Protein AF-A0A7S2GYE3-F1 (afdb_monomer)

Organism: NCBI:txid156173

Solvent-accessible surface area (backbone atoms only — not comparable to full-atom values): 10254 Å² total; per-residue (Å²): 134,89,79,76,87,61,68,64,60,56,60,50,50,54,52,51,52,51,50,53,52,52,51,52,51,52,48,54,50,48,54,56,72,68,68,53,62,69,47,83,34,58,55,87,76,59,69,69,59,52,53,58,40,46,76,72,64,31,42,76,47,69,60,42,53,66,76,54,52,59,50,49,23,69,74,30,76,23,85,84,76,91,46,75,75,56,50,73,86,56,72,82,57,65,78,95,82,86,85,88,80,90,78,83,74,85,78,77,71,84,82,86,78,79,77,90,75,84,74,83,86,81,79,80,82,89,79,88,80,87,85,85,90,82,82,86,86,88,86,84,91,86,80,82,88,82,92,132

Secondary structure (DSSP, 8-state):
------HHHHHHHHHHHHHHHHHHHHHHHHHHHTT-SEEEESS---HHHHHHHHHTT-EEEES--HHHHHHHHHHHT-PPPSSGGGGTTPPPP--S--------------------------PPPP----------------------

Nearest PDB structures (foldseek):
  4v94-assembly2_k  TM=7.871E-01  e=8.770E-04  Saccharomyces cerevisiae S288C
  7x3u-assembly1_G  TM=8.187E-01  e=2.512E-03  Homo sapiens
  1a6d-assembly1_A  TM=7.865E-01  e=2.352E-03  Thermoplasma acidophilum
  1gml-assembly2_B  TM=8.030E-01  e=2.865E-03  Mus musculus
  5x9u-assembly1_B-4  TM=6.980E-01  e=8.762E-03  Carboxydothermus hydrogenoformans Z-2901

Foldseek 3Di:
DPDDPPPPVVVVVVVVVVVVVVVLVVLLVLVLVLVAQEDEELADDDPVSVVSNVVSNHHYDYNDHVVVVVVVCVVQVFDDDPDSVVSNPGHDGDDDDDDDDDDDDPPPDPPPDDDDPDDDDDDDDDDDDDDDDDDDDDDDDDDDDDDD

pLDDT: mean 77.33, std 19.26, range [37.44, 95.44]

Mean predicted aligned error: 15.8 Å

Sequence (148 aa):
PLEHEESGFSSSLDSIRQQEDEHMEMIVGEMAKLKVDLLLVGGSVCYTAKEKLLKRGIALAVGVKPSVLARVSRCTNTPVLLSPAQVLGAMPGTCGRWRVENVSVPVEPPSIAAGMSVLPAAVPPRVVTSGSSGLMPSPACGGSMGIA

Structure (mmCIF, N/CA/C/O backbone):
data_AF-A0A7S2GYE3-F1
#
_entry.id   AF-A0A7S2GYE3-F1
#
loop_
_atom_site.group_PDB
_atom_site.id
_atom_site.type_symbol
_atom_site.label_atom_id
_atom_site.label_alt_id
_atom_site.label_comp_id
_atom_site.label_asym_id
_atom_site.label_entity_id
_atom_site.label_seq_id
_atom_site.pdbx_PDB_ins_code
_atom_site.Cartn_x
_atom_site.Cartn_y
_atom_site.Cartn_z
_atom_site.occupancy
_atom_site.B_iso_or_equiv
_atom_site.auth_seq_id
_atom_site.auth_comp_id
_atom_site.auth_asym_id
_atom_site.auth_atom_id
_atom_site.pdbx_PDB_model_num
ATOM 1 N N . PRO A 1 1 ? -9.973 -6.175 52.413 1.00 38.66 1 PRO A N 1
ATOM 2 C CA . PRO A 1 1 ? -10.314 -6.400 50.988 1.00 38.66 1 PRO A CA 1
ATOM 3 C C . PRO A 1 1 ? -9.611 -5.340 50.134 1.00 38.66 1 PRO A C 1
ATOM 5 O O . PRO A 1 1 ? -9.956 -4.169 50.212 1.00 38.66 1 PRO A O 1
ATOM 8 N N . LEU A 1 2 ? -8.536 -5.735 49.451 1.00 46.66 2 LEU A N 1
ATOM 9 C CA . LEU A 1 2 ? -7.782 -4.867 48.546 1.00 46.66 2 LEU A CA 1
ATOM 10 C C . LEU A 1 2 ? -8.538 -4.822 47.216 1.00 46.66 2 LEU A C 1
ATOM 12 O O . LEU A 1 2 ? -8.390 -5.720 46.391 1.00 46.66 2 LEU A O 1
ATOM 16 N N . GLU A 1 3 ? -9.404 -3.829 47.053 1.00 54.50 3 GLU A N 1
ATOM 17 C CA . GLU A 1 3 ? -10.041 -3.532 45.773 1.00 54.50 3 GLU A CA 1
ATOM 18 C C . GLU A 1 3 ? -8.992 -2.815 44.914 1.00 54.50 3 GLU A C 1
ATOM 20 O O . GLU A 1 3 ? -8.559 -1.705 45.217 1.00 54.50 3 GLU A O 1
ATOM 25 N N . HIS A 1 4 ? -8.478 -3.534 43.917 1.00 51.78 4 HIS A N 1
ATOM 26 C CA . HIS A 1 4 ? -7.501 -3.035 42.958 1.00 51.78 4 HIS A CA 1
ATOM 27 C C . HIS A 1 4 ? -8.218 -2.053 42.016 1.00 51.78 4 HIS A C 1
ATOM 29 O O . HIS A 1 4 ? -9.087 -2.448 41.242 1.00 51.78 4 HIS A O 1
ATOM 35 N N . GLU A 1 5 ? -7.874 -0.771 42.111 1.00 54.31 5 GLU A N 1
ATOM 36 C CA . GLU A 1 5 ? -8.312 0.310 41.217 1.00 54.31 5 GLU A CA 1
ATOM 37 C C . GLU A 1 5 ? -7.727 0.109 39.800 1.00 54.31 5 GLU A C 1
ATOM 39 O O . GLU A 1 5 ? -6.752 0.743 39.405 1.00 54.31 5 GLU A O 1
ATOM 44 N N . GLU A 1 6 ? -8.301 -0.813 39.019 1.00 55.84 6 GLU A N 1
ATOM 45 C CA . GLU A 1 6 ? -7.928 -1.061 37.610 1.00 55.84 6 GLU A CA 1
ATOM 46 C C . GLU A 1 6 ? -8.794 -0.273 36.602 1.00 55.84 6 GLU A C 1
ATOM 48 O O . GLU A 1 6 ? -8.754 -0.518 35.396 1.00 55.84 6 GLU A O 1
ATOM 53 N N . SER A 1 7 ? -9.583 0.700 37.066 1.00 54.31 7 SER A N 1
ATOM 54 C CA . SER A 1 7 ? -10.593 1.394 36.251 1.00 54.31 7 SER A CA 1
ATOM 55 C C . SER A 1 7 ? -10.008 2.407 35.247 1.00 54.31 7 SER A C 1
ATOM 57 O O . SER A 1 7 ? -10.552 2.601 34.155 1.00 54.31 7 SER A O 1
ATOM 59 N N . GLY A 1 8 ? -8.865 3.026 35.563 1.00 59.84 8 GLY A N 1
ATOM 60 C CA . GLY A 1 8 ? -8.239 4.048 34.711 1.00 59.84 8 GLY A CA 1
ATOM 61 C C . GLY A 1 8 ? -7.375 3.494 33.570 1.00 59.84 8 GLY A C 1
ATOM 62 O O . GLY A 1 8 ? -7.315 4.089 32.491 1.00 59.84 8 GLY A O 1
ATOM 63 N N . PHE A 1 9 ? -6.721 2.346 33.779 1.00 62.66 9 PHE A N 1
ATOM 64 C CA . PHE A 1 9 ? -5.784 1.773 32.806 1.00 62.66 9 PHE A CA 1
ATOM 65 C C . PHE A 1 9 ? -6.512 1.165 31.602 1.00 62.66 9 PHE A C 1
ATOM 67 O O . PHE A 1 9 ? -6.149 1.474 30.470 1.00 62.66 9 PHE A O 1
ATOM 74 N N . SER A 1 10 ? -7.588 0.394 31.827 1.00 63.47 10 SER A N 1
ATOM 75 C CA . SER A 1 10 ? -8.401 -0.155 30.726 1.00 63.47 10 SER A CA 1
ATOM 76 C C . SER A 1 10 ? -9.016 0.963 29.884 1.00 63.47 10 SER A C 1
ATOM 78 O O . SER A 1 10 ? -8.823 0.990 28.674 1.00 63.47 10 SER A O 1
ATOM 80 N N . SER A 1 11 ? -9.633 1.959 30.531 1.00 70.25 11 SER A N 1
ATOM 81 C CA . SER A 1 11 ? -10.249 3.109 29.851 1.00 70.25 11 SER A CA 1
ATOM 82 C C . SER A 1 11 ? -9.253 3.902 28.985 1.00 70.25 11 SER A C 1
ATOM 84 O O . SER A 1 11 ? -9.595 4.394 27.907 1.00 70.25 11 SER A O 1
ATOM 86 N N . SER A 1 12 ? -7.996 4.004 29.432 1.00 81.56 12 SER A N 1
ATOM 87 C CA . SER A 1 12 ? -6.929 4.682 28.684 1.00 81.56 12 SER A CA 1
ATOM 88 C C . SER A 1 12 ? -6.412 3.841 27.511 1.00 81.56 12 SER A C 1
ATOM 90 O O . SER A 1 12 ? -6.173 4.383 26.433 1.00 81.56 12 SER A O 1
ATOM 92 N N . LEU A 1 13 ? -6.272 2.521 27.683 1.00 89.38 13 LEU A N 1
ATOM 93 C CA . LEU A 1 13 ? -5.866 1.611 26.606 1.00 89.38 13 LEU A CA 1
ATOM 94 C C . LEU A 1 13 ? -6.910 1.527 25.491 1.00 89.38 13 LEU A C 1
ATOM 96 O O . LEU A 1 13 ? -6.543 1.539 24.316 1.00 89.38 13 LEU A O 1
ATOM 100 N N . ASP A 1 14 ? -8.193 1.481 25.846 1.00 88.81 14 ASP A N 1
ATOM 101 C CA . ASP A 1 14 ? -9.289 1.472 24.875 1.00 88.81 14 ASP A CA 1
ATOM 102 C C . ASP A 1 14 ? -9.282 2.749 24.020 1.00 88.81 14 ASP A C 1
ATOM 104 O O . ASP A 1 14 ? -9.418 2.683 22.797 1.00 88.81 14 ASP A O 1
ATOM 108 N N . SER A 1 15 ? -9.007 3.900 24.641 1.00 90.62 15 SER A N 1
ATOM 109 C CA . SER A 1 15 ? -8.872 5.183 23.938 1.00 90.62 15 SER A CA 1
ATOM 110 C C . SER A 1 15 ? -7.676 5.201 22.973 1.00 90.62 15 SER A C 1
ATOM 112 O O . SER A 1 15 ? -7.796 5.676 21.845 1.00 90.62 15 SER A O 1
ATOM 114 N N . ILE A 1 16 ? -6.527 4.647 23.383 1.00 93.31 16 ILE A N 1
ATOM 115 C CA . ILE A 1 16 ? -5.330 4.539 22.526 1.00 93.31 16 ILE A CA 1
ATOM 116 C C . ILE A 1 16 ? -5.606 3.625 21.333 1.00 93.31 16 ILE A C 1
ATOM 118 O O . ILE A 1 16 ? -5.279 3.968 20.199 1.00 93.31 16 ILE A O 1
ATOM 122 N N . ARG A 1 17 ? -6.245 2.478 21.569 1.00 89.62 17 ARG A N 1
ATOM 123 C CA . ARG A 1 17 ? -6.604 1.542 20.503 1.00 89.62 17 ARG A CA 1
ATOM 124 C C . ARG A 1 17 ? -7.540 2.189 19.489 1.00 89.62 17 ARG A C 1
ATOM 126 O O . ARG A 1 17 ? -7.314 2.069 18.288 1.00 89.62 17 ARG A O 1
ATOM 133 N N . GLN A 1 18 ? -8.558 2.897 19.973 1.00 91.25 18 GLN A N 1
ATOM 134 C CA . GLN A 1 18 ? -9.468 3.634 19.107 1.00 91.25 18 GLN A CA 1
ATOM 135 C C . GLN A 1 18 ? -8.709 4.675 18.269 1.00 91.25 18 GLN A C 1
ATOM 137 O O . GLN A 1 18 ? -8.922 4.758 17.061 1.00 91.25 18 GLN A O 1
ATOM 142 N N . GLN A 1 19 ? -7.773 5.410 18.874 1.00 92.94 19 GLN A N 1
ATOM 143 C CA . GLN A 1 19 ? -6.943 6.378 18.160 1.00 92.94 19 GLN A CA 1
ATOM 144 C C . GLN A 1 19 ? -6.065 5.724 17.078 1.00 92.94 19 GLN A C 1
ATOM 146 O O . GLN A 1 19 ? -5.923 6.280 15.987 1.00 92.94 19 GLN A O 1
ATOM 151 N N . GLU A 1 20 ? -5.470 4.560 17.346 1.00 92.12 20 GLU A N 1
ATOM 152 C CA . GLU A 1 20 ? -4.678 3.818 16.355 1.00 92.12 20 GLU A CA 1
ATOM 153 C C . GLU A 1 20 ? -5.537 3.334 15.179 1.00 92.12 20 GLU A C 1
ATOM 155 O O . GLU A 1 20 ? -5.126 3.457 14.018 1.00 92.12 20 GLU A O 1
ATOM 160 N N . ASP A 1 21 ? -6.741 2.834 15.464 1.00 91.12 21 ASP A N 1
ATOM 161 C CA . ASP A 1 21 ? -7.693 2.394 14.445 1.00 91.12 21 ASP A CA 1
ATOM 162 C C . ASP A 1 21 ? -8.160 3.573 13.572 1.00 91.12 21 ASP A C 1
ATOM 164 O O . ASP A 1 21 ? -8.109 3.487 12.340 1.00 91.12 21 ASP A O 1
ATOM 168 N N . GLU A 1 22 ? -8.528 4.704 14.179 1.00 92.62 22 GLU A N 1
ATOM 169 C CA . GLU A 1 22 ? -8.904 5.935 13.469 1.00 92.62 22 GLU A CA 1
ATOM 170 C C . GLU A 1 22 ? -7.743 6.489 12.631 1.00 92.62 22 GLU A C 1
ATOM 172 O O . GLU A 1 22 ? -7.925 6.889 11.475 1.00 92.62 22 GLU A O 1
ATOM 177 N N . HIS A 1 23 ? -6.523 6.468 13.173 1.00 91.38 23 HIS A N 1
ATOM 178 C CA . HIS A 1 23 ? -5.334 6.899 12.447 1.00 91.38 23 HIS A CA 1
ATOM 179 C C . HIS A 1 23 ? -5.085 6.025 11.212 1.00 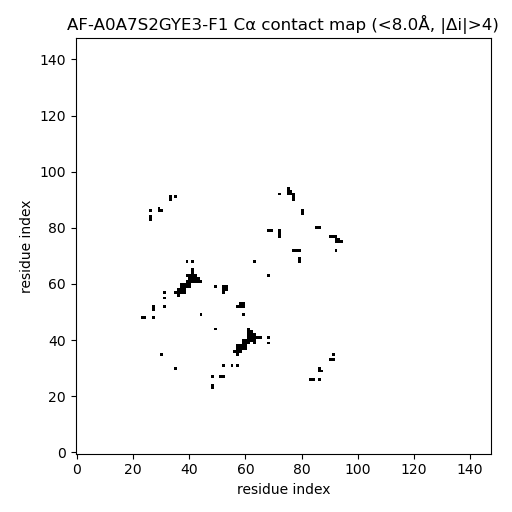91.38 23 HIS A C 1
ATOM 181 O O . HIS A 1 23 ? -4.846 6.539 10.116 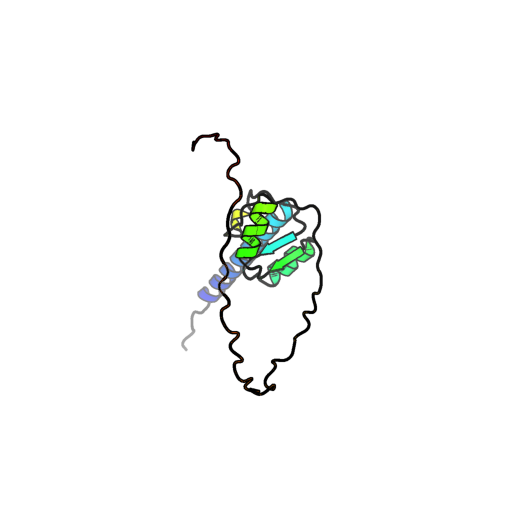1.00 91.38 23 HIS A O 1
ATOM 187 N N . MET A 1 24 ? -5.197 4.704 11.352 1.00 91.88 24 MET A N 1
ATOM 188 C CA . MET A 1 24 ? -5.082 3.777 10.228 1.00 91.88 24 MET A CA 1
ATOM 189 C C . MET A 1 24 ? -6.162 4.038 9.169 1.00 91.88 24 MET A C 1
ATOM 191 O O . MET A 1 24 ? -5.857 4.040 7.972 1.00 91.88 24 MET A O 1
ATOM 195 N N . GLU A 1 25 ? -7.412 4.262 9.577 1.00 92.19 25 GLU A N 1
ATOM 196 C CA . GLU A 1 25 ? -8.504 4.566 8.648 1.00 92.19 25 GLU A CA 1
ATOM 197 C C . GLU A 1 25 ? -8.269 5.855 7.868 1.00 92.19 25 GLU A C 1
ATOM 199 O O . GLU A 1 25 ? -8.490 5.871 6.653 1.00 92.19 25 GLU A O 1
ATOM 204 N N . MET A 1 26 ? -7.768 6.898 8.534 1.00 92.94 26 MET A N 1
ATOM 205 C CA . MET A 1 26 ? -7.390 8.153 7.891 1.00 92.94 26 MET A CA 1
ATOM 206 C C . MET A 1 26 ? -6.354 7.903 6.789 1.00 92.94 26 MET A C 1
ATOM 208 O O . MET A 1 26 ? -6.593 8.253 5.634 1.00 92.94 26 MET A O 1
ATOM 212 N N . ILE A 1 27 ? -5.245 7.228 7.110 1.00 91.81 27 ILE A N 1
ATOM 213 C CA . ILE A 1 27 ? -4.176 6.930 6.146 1.00 91.81 27 ILE A CA 1
ATOM 214 C C . ILE A 1 27 ? -4.702 6.117 4.957 1.00 91.81 27 ILE A C 1
ATOM 216 O O . ILE A 1 27 ? -4.414 6.443 3.804 1.00 91.81 27 ILE A O 1
ATOM 220 N N . VAL A 1 28 ? -5.490 5.068 5.209 1.00 91.94 28 VAL A N 1
ATOM 221 C CA . VAL A 1 28 ? -6.074 4.245 4.136 1.00 91.94 28 VAL A CA 1
ATOM 222 C C . VAL A 1 28 ? -7.045 5.066 3.284 1.00 91.94 28 VAL A C 1
ATOM 224 O O . VAL A 1 28 ? -7.105 4.884 2.066 1.00 91.94 28 VAL A O 1
ATOM 227 N N . GLY A 1 29 ? -7.791 5.983 3.899 1.00 91.88 29 GLY A N 1
ATOM 228 C CA . GLY A 1 29 ? -8.652 6.935 3.206 1.00 91.88 29 GLY A CA 1
ATOM 229 C C . GLY A 1 29 ? -7.869 7.831 2.248 1.00 91.88 29 GLY A C 1
ATOM 230 O O . GLY A 1 29 ? -8.278 7.995 1.101 1.00 91.88 29 GLY A O 1
ATOM 231 N N . GLU A 1 30 ? -6.718 8.344 2.671 1.00 90.75 30 GLU A N 1
ATOM 232 C CA . GLU A 1 30 ? -5.843 9.156 1.819 1.00 90.75 30 GLU A CA 1
ATOM 233 C C . GLU A 1 30 ? -5.231 8.348 0.675 1.00 90.75 30 GLU A C 1
ATOM 235 O O . GLU A 1 30 ? -5.289 8.774 -0.477 1.00 90.75 30 GLU A O 1
ATOM 240 N N . MET A 1 31 ? -4.751 7.131 0.948 1.00 90.56 31 MET A N 1
ATOM 241 C CA . MET A 1 31 ? -4.267 6.223 -0.101 1.00 90.56 31 MET A CA 1
ATOM 242 C C . MET A 1 31 ? -5.352 5.939 -1.149 1.00 90.56 31 MET A C 1
ATOM 244 O O . MET A 1 31 ? -5.068 5.872 -2.344 1.00 90.56 31 MET A O 1
ATOM 248 N N . ALA A 1 32 ? -6.609 5.821 -0.718 1.00 89.69 32 ALA A N 1
ATOM 249 C CA . ALA A 1 32 ? -7.738 5.607 -1.615 1.00 89.69 32 ALA A CA 1
ATOM 250 C C . ALA A 1 32 ? -8.033 6.815 -2.515 1.00 89.69 32 ALA A C 1
ATOM 252 O O . ALA A 1 32 ? -8.431 6.635 -3.667 1.00 89.69 32 ALA A O 1
ATOM 253 N N . LYS A 1 33 ? -7.826 8.042 -2.021 1.00 91.00 33 LYS A N 1
ATOM 254 C CA . LYS A 1 33 ? -8.005 9.271 -2.814 1.00 91.00 33 LYS A CA 1
ATOM 255 C C . LYS A 1 33 ? -7.012 9.354 -3.970 1.00 91.00 33 LYS A C 1
ATOM 257 O O . LYS A 1 33 ? -7.364 9.892 -5.017 1.00 91.00 33 LYS A O 1
ATOM 262 N N . LEU A 1 34 ? -5.820 8.774 -3.809 1.00 88.62 34 LEU A N 1
ATOM 263 C CA . LEU A 1 34 ? -4.804 8.709 -4.862 1.00 88.62 34 LEU A CA 1
ATOM 264 C C . LEU A 1 34 ? -5.195 7.797 -6.038 1.00 88.62 34 LEU A C 1
ATOM 266 O O . LEU A 1 34 ? -4.553 7.876 -7.081 1.00 88.62 34 LEU A O 1
ATOM 270 N N . LYS A 1 35 ? -6.229 6.950 -5.892 1.00 87.44 35 LYS A N 1
ATOM 271 C CA . LYS A 1 35 ? -6.695 5.993 -6.917 1.00 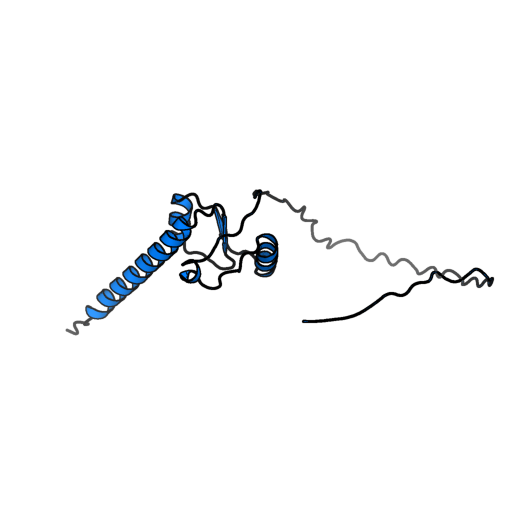87.44 35 LYS A CA 1
ATOM 272 C C . LYS A 1 35 ? -5.562 5.153 -7.519 1.00 87.44 35 LYS A C 1
ATOM 274 O O . LYS A 1 35 ? -5.456 5.006 -8.732 1.00 87.44 35 LYS A O 1
ATOM 279 N N . VAL A 1 36 ? -4.699 4.621 -6.659 1.00 90.12 36 VAL A N 1
ATOM 280 C CA . VAL A 1 36 ? -3.609 3.737 -7.079 1.00 90.12 36 VAL A CA 1
ATOM 281 C C . VAL A 1 36 ? -4.117 2.318 -7.314 1.00 90.12 36 VAL A C 1
ATOM 283 O O . VAL A 1 36 ? -4.818 1.767 -6.472 1.00 90.12 36 VAL A O 1
ATOM 286 N N . ASP A 1 37 ? -3.716 1.699 -8.423 1.00 91.12 37 ASP A N 1
ATOM 287 C CA . ASP A 1 37 ? -4.031 0.287 -8.685 1.00 91.12 37 ASP A CA 1
ATOM 288 C C . ASP A 1 37 ? -3.096 -0.668 -7.930 1.00 91.12 37 ASP A C 1
ATOM 290 O O . ASP A 1 37 ? -3.482 -1.786 -7.593 1.00 91.12 37 ASP A O 1
ATOM 294 N N . LEU A 1 38 ? -1.857 -0.236 -7.668 1.00 92.12 38 LEU A N 1
ATOM 295 C CA . LEU A 1 38 ? -0.799 -1.051 -7.075 1.00 92.12 38 LEU A CA 1
ATOM 296 C C . LEU A 1 38 ? -0.035 -0.270 -6.000 1.00 92.12 38 LEU A C 1
ATOM 298 O O . LEU A 1 38 ? 0.546 0.779 -6.276 1.00 92.12 38 LEU A O 1
ATOM 302 N N . LEU A 1 39 ? 0.027 -0.830 -4.792 1.00 93.38 39 LEU A N 1
ATOM 303 C CA . LEU A 1 39 ? 0.805 -0.324 -3.665 1.00 93.38 39 LEU A CA 1
ATOM 304 C C . LEU A 1 39 ? 1.938 -1.302 -3.323 1.00 93.38 39 LEU A C 1
ATOM 306 O O . LEU A 1 39 ? 1.701 -2.472 -3.014 1.00 93.38 39 LEU A O 1
ATOM 310 N N . LEU A 1 40 ? 3.181 -0.815 -3.366 1.00 93.94 40 LEU A N 1
ATOM 311 C CA . LEU A 1 40 ? 4.379 -1.585 -3.026 1.00 93.94 40 LEU A CA 1
ATOM 312 C C . LEU A 1 40 ? 4.897 -1.161 -1.650 1.00 93.94 40 LEU A C 1
ATOM 314 O O . LEU A 1 40 ? 5.226 0.006 -1.443 1.00 93.94 40 LEU A O 1
ATOM 318 N N . VAL A 1 41 ? 5.015 -2.112 -0.726 1.00 94.06 41 VAL A N 1
ATOM 319 C CA . VAL A 1 41 ? 5.463 -1.867 0.649 1.00 94.06 41 VAL A CA 1
ATOM 320 C C . VAL A 1 41 ? 6.689 -2.720 0.953 1.00 94.06 41 VAL A C 1
ATOM 322 O O . VAL A 1 41 ? 6.690 -3.936 0.754 1.00 94.06 41 VAL A O 1
ATOM 325 N N . GLY A 1 42 ? 7.748 -2.080 1.450 1.00 93.50 42 GLY A N 1
ATOM 326 C CA . GLY A 1 42 ? 8.975 -2.786 1.826 1.00 93.50 42 GLY A CA 1
ATOM 327 C C . GLY A 1 42 ? 8.881 -3.513 3.167 1.00 93.50 42 GLY A C 1
ATOM 328 O O . GLY A 1 42 ? 9.506 -4.554 3.353 1.00 93.50 42 GLY A O 1
ATOM 329 N N . GLY A 1 43 ? 8.081 -2.975 4.088 1.00 90.69 43 GLY A N 1
ATOM 330 C CA . GLY A 1 43 ? 7.834 -3.548 5.408 1.00 90.69 43 GLY A CA 1
ATOM 331 C C . GLY A 1 43 ? 6.630 -4.486 5.451 1.00 90.69 43 GLY A C 1
ATOM 332 O O . GLY A 1 43 ? 6.179 -4.998 4.427 1.00 90.69 43 GLY A O 1
ATOM 333 N N . SER A 1 44 ? 6.110 -4.685 6.662 1.00 91.44 44 SER A N 1
ATOM 334 C CA . SER A 1 44 ? 4.858 -5.400 6.913 1.00 91.44 44 SER A CA 1
ATOM 335 C C . SER A 1 44 ? 3.665 -4.443 6.902 1.00 91.44 44 SER A C 1
ATOM 337 O O . SER A 1 44 ? 3.809 -3.244 7.128 1.00 91.44 44 SER A O 1
ATOM 339 N N . VAL A 1 45 ? 2.477 -4.993 6.667 1.00 91.69 45 VAL A N 1
ATOM 340 C CA . VAL A 1 45 ? 1.198 -4.281 6.752 1.00 91.69 45 VAL A CA 1
ATOM 341 C C . VAL A 1 45 ? 0.255 -5.121 7.606 1.00 91.69 45 VAL A C 1
ATOM 343 O O . VAL A 1 45 ? 0.174 -6.343 7.417 1.00 91.69 45 VAL A O 1
ATOM 346 N N . CYS A 1 46 ? -0.447 -4.476 8.539 1.00 91.50 46 CYS A N 1
ATOM 347 C CA . CYS A 1 46 ? -1.415 -5.136 9.409 1.00 91.50 46 CYS A CA 1
ATOM 348 C C . CYS A 1 46 ? -2.574 -5.739 8.601 1.00 91.50 46 CYS A C 1
ATOM 350 O O . CYS A 1 46 ? -2.906 -5.289 7.503 1.00 91.50 46 CYS A O 1
ATOM 352 N N . TYR A 1 47 ? -3.193 -6.783 9.149 1.00 92.31 47 TYR A N 1
ATOM 353 C CA . TYR A 1 47 ? -4.286 -7.490 8.481 1.00 92.31 47 TYR A CA 1
ATOM 354 C C . TYR A 1 47 ? -5.464 -6.562 8.149 1.00 92.31 47 TYR A C 1
ATOM 356 O O . TYR A 1 47 ? -5.933 -6.538 7.013 1.00 92.31 47 TYR A O 1
ATOM 364 N N . THR A 1 48 ? -5.877 -5.735 9.109 1.00 93.00 48 THR A N 1
ATOM 365 C CA . THR A 1 48 ? -7.006 -4.814 8.952 1.00 93.00 48 THR A CA 1
ATOM 366 C C . THR A 1 48 ? -6.783 -3.809 7.818 1.00 93.00 48 THR A C 1
ATOM 368 O O . THR A 1 48 ? -7.682 -3.595 7.006 1.00 93.00 48 THR A O 1
ATOM 371 N N . ALA A 1 49 ? -5.579 -3.239 7.684 1.00 93.19 49 ALA A N 1
ATOM 372 C CA . ALA A 1 49 ? -5.271 -2.336 6.573 1.00 93.19 49 ALA A CA 1
ATOM 373 C C . ALA A 1 49 ? -5.283 -3.059 5.223 1.00 93.19 49 ALA A C 1
ATOM 375 O O . ALA A 1 49 ? -5.831 -2.525 4.261 1.00 93.19 49 ALA A O 1
ATOM 376 N N . LYS A 1 50 ? -4.736 -4.283 5.147 1.00 94.44 50 LYS A N 1
ATOM 377 C CA . LYS A 1 50 ? -4.794 -5.106 3.924 1.00 94.44 50 LYS A CA 1
ATOM 378 C C . LYS A 1 50 ? -6.236 -5.290 3.469 1.00 94.44 50 LYS A C 1
ATOM 380 O O . LYS A 1 50 ? -6.545 -5.050 2.308 1.00 94.44 50 LYS A O 1
ATOM 385 N N . GLU A 1 51 ? -7.119 -5.662 4.389 1.00 94.19 51 GLU A N 1
ATOM 386 C CA . GLU A 1 51 ? -8.530 -5.872 4.084 1.00 94.19 51 GLU A CA 1
ATOM 387 C C . GLU A 1 51 ? -9.214 -4.573 3.624 1.00 94.19 51 GLU A C 1
ATOM 389 O O . GLU A 1 51 ? -9.914 -4.567 2.610 1.00 94.19 51 GLU A O 1
ATOM 394 N N . LYS A 1 52 ? -8.969 -3.450 4.315 1.00 93.12 52 LYS A N 1
ATOM 395 C CA . LYS A 1 52 ? -9.523 -2.139 3.934 1.00 93.12 52 LYS A CA 1
ATOM 396 C C . LYS A 1 52 ? -9.015 -1.664 2.564 1.00 93.12 52 LYS A C 1
ATOM 398 O O . LYS A 1 52 ? -9.794 -1.083 1.814 1.00 93.12 52 LYS A O 1
ATOM 403 N N . LEU A 1 53 ? -7.752 -1.917 2.219 1.00 93.19 53 LEU A N 1
ATOM 404 C CA . LEU A 1 53 ? -7.176 -1.585 0.908 1.00 93.19 53 LEU A CA 1
ATOM 405 C C . LEU A 1 53 ? -7.746 -2.476 -0.206 1.00 93.19 53 LEU A C 1
ATOM 407 O O . LEU A 1 53 ? -8.147 -1.971 -1.254 1.00 93.19 53 LEU A O 1
ATOM 411 N N . LEU A 1 54 ? -7.866 -3.783 0.045 1.00 92.75 54 LEU A N 1
ATOM 412 C CA . LEU A 1 54 ? -8.431 -4.743 -0.909 1.00 92.75 54 LEU A CA 1
ATOM 413 C C . LEU A 1 54 ? -9.912 -4.471 -1.194 1.00 92.75 54 LEU A C 1
ATOM 415 O O . LEU A 1 54 ? -10.326 -4.516 -2.349 1.00 92.75 54 LEU A O 1
ATOM 419 N N . LYS A 1 55 ? -10.699 -4.102 -0.174 1.00 93.31 55 LYS A N 1
ATOM 420 C CA . LYS A 1 55 ? -12.102 -3.668 -0.338 1.00 93.31 55 LYS A CA 1
ATOM 421 C C . LYS A 1 55 ? -12.243 -2.460 -1.272 1.00 93.31 55 LYS A C 1
ATOM 423 O O . LYS A 1 55 ? -13.296 -2.275 -1.871 1.00 93.31 55 LYS A O 1
ATOM 428 N N . ARG A 1 56 ? -11.191 -1.647 -1.408 1.00 91.50 56 ARG A N 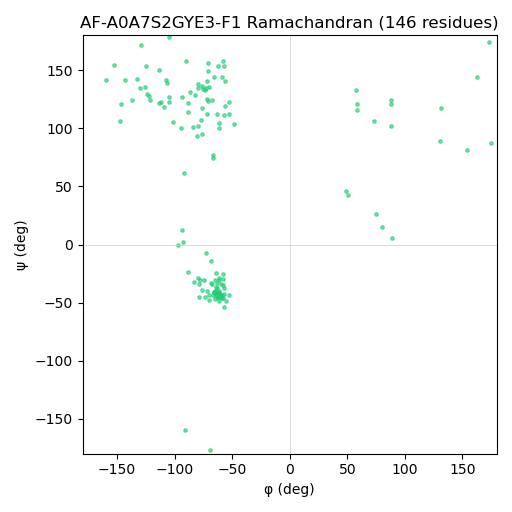1
ATOM 429 C CA . ARG A 1 56 ? -11.135 -0.486 -2.309 1.00 91.50 56 ARG A CA 1
ATOM 430 C C . ARG A 1 56 ? -10.546 -0.813 -3.686 1.00 91.50 56 ARG A C 1
ATOM 432 O O . ARG A 1 56 ? -10.423 0.090 -4.505 1.00 91.50 56 ARG A O 1
ATOM 439 N N . GLY A 1 57 ? -10.201 -2.076 -3.944 1.00 91.69 57 GLY A N 1
ATOM 440 C CA . GLY A 1 57 ? -9.664 -2.539 -5.224 1.00 91.69 57 GLY A CA 1
ATOM 441 C C . GLY A 1 57 ? -8.172 -2.269 -5.429 1.00 91.69 57 GLY A C 1
ATOM 442 O O . GLY A 1 57 ? -7.695 -2.373 -6.552 1.00 91.69 57 GLY A O 1
ATOM 443 N N . ILE A 1 58 ? -7.430 -1.933 -4.370 1.00 93.19 58 ILE A N 1
ATOM 444 C CA . ILE A 1 58 ? -5.996 -1.635 -4.463 1.00 93.19 58 ILE A CA 1
ATOM 445 C C . ILE A 1 58 ? -5.205 -2.936 -4.300 1.00 93.19 58 ILE A C 1
ATOM 447 O O . ILE A 1 58 ? -5.300 -3.599 -3.262 1.00 93.19 58 ILE A O 1
ATOM 451 N N . ALA A 1 59 ? -4.393 -3.295 -5.296 1.00 93.06 59 ALA A N 1
ATOM 452 C CA . ALA A 1 59 ? -3.483 -4.429 -5.191 1.00 93.06 59 ALA A CA 1
ATOM 453 C C . ALA A 1 59 ? -2.302 -4.075 -4.280 1.00 93.06 59 ALA A C 1
ATOM 455 O O . ALA A 1 59 ? -1.679 -3.025 -4.423 1.00 93.06 59 ALA A O 1
ATOM 456 N N . LEU A 1 60 ? -1.969 -4.964 -3.346 1.00 93.94 60 LEU A N 1
ATOM 457 C CA . LEU A 1 60 ? -0.928 -4.727 -2.351 1.00 93.94 60 LEU A CA 1
ATOM 458 C C . LEU A 1 60 ? 0.171 -5.789 -2.443 1.00 93.94 60 LEU A C 1
ATOM 460 O O . LEU A 1 60 ? -0.100 -6.978 -2.275 1.00 93.94 60 LEU A O 1
ATOM 464 N N . ALA A 1 61 ? 1.418 -5.353 -2.621 1.00 94.06 61 ALA A N 1
ATOM 465 C CA . ALA A 1 61 ? 2.603 -6.200 -2.511 1.00 94.06 61 ALA A CA 1
ATOM 466 C C . ALA A 1 61 ? 3.421 -5.802 -1.275 1.00 94.06 61 ALA A C 1
ATOM 468 O O . ALA A 1 61 ? 3.842 -4.655 -1.139 1.00 94.06 61 ALA A O 1
ATOM 469 N N . VAL A 1 62 ? 3.647 -6.757 -0.374 1.00 94.44 62 VAL A N 1
ATOM 470 C CA . VAL A 1 62 ? 4.301 -6.554 0.931 1.00 94.44 62 VAL A CA 1
ATOM 471 C C . VAL A 1 62 ? 5.642 -7.293 0.952 1.00 94.44 62 VAL A C 1
ATOM 473 O O . VAL A 1 62 ? 5.784 -8.318 0.287 1.00 94.44 62 VAL A O 1
ATOM 476 N N . GLY A 1 63 ? 6.625 -6.802 1.713 1.00 93.00 63 GLY A N 1
ATOM 477 C CA . GLY A 1 63 ? 7.945 -7.435 1.826 1.00 93.00 63 GLY A CA 1
ATOM 478 C C . GLY A 1 63 ? 8.843 -7.229 0.602 1.00 93.00 63 GLY A C 1
ATOM 479 O O . GLY A 1 63 ? 9.716 -8.050 0.310 1.00 93.00 63 GLY A O 1
ATOM 480 N N . VAL A 1 64 ? 8.632 -6.147 -0.149 1.00 94.31 64 VAL A N 1
ATOM 481 C CA . VAL A 1 64 ? 9.455 -5.831 -1.319 1.00 94.31 64 VAL A CA 1
ATOM 482 C C . VAL A 1 64 ? 10.844 -5.374 -0.864 1.00 94.31 64 VAL A C 1
ATOM 484 O O . VAL A 1 64 ? 10.985 -4.425 -0.097 1.00 94.31 64 VAL A O 1
ATOM 487 N N . LYS A 1 65 ? 11.904 -6.019 -1.364 1.00 95.12 65 LYS A N 1
ATOM 488 C CA . LYS A 1 65 ? 13.285 -5.640 -1.018 1.00 95.12 65 LYS A CA 1
ATOM 489 C C . LYS A 1 65 ? 13.548 -4.155 -1.340 1.00 95.12 65 LYS A C 1
ATOM 491 O O . LYS A 1 65 ? 13.168 -3.701 -2.424 1.00 95.12 65 LYS A O 1
ATOM 496 N N . PRO A 1 66 ? 14.290 -3.416 -0.494 1.00 93.38 66 PRO A N 1
ATOM 497 C CA . PRO A 1 66 ? 14.560 -1.991 -0.712 1.00 93.38 66 PRO A CA 1
ATOM 498 C C . PRO A 1 66 ? 15.299 -1.729 -2.032 1.00 93.38 66 PRO A C 1
ATOM 500 O O . PRO A 1 66 ? 15.009 -0.757 -2.725 1.00 93.38 66 PRO A O 1
ATOM 503 N N . SER A 1 67 ? 16.183 -2.642 -2.452 1.00 95.44 67 SER A N 1
ATOM 504 C CA . SER A 1 67 ? 16.868 -2.566 -3.749 1.00 95.44 67 SER A CA 1
ATOM 505 C C . SER A 1 67 ? 15.906 -2.600 -4.943 1.00 95.44 67 SER A C 1
ATOM 507 O O . SER A 1 67 ? 16.202 -2.016 -5.983 1.00 95.44 67 SER A O 1
ATOM 509 N N . VAL A 1 68 ? 14.763 -3.284 -4.815 1.00 95.19 68 VAL A N 1
ATOM 510 C CA . VAL A 1 68 ? 13.726 -3.339 -5.856 1.00 95.19 68 VAL A CA 1
ATOM 511 C C . VAL A 1 68 ? 12.898 -2.059 -5.833 1.00 95.19 68 VAL A C 1
ATOM 513 O O . VAL A 1 68 ? 12.720 -1.456 -6.887 1.00 95.19 68 VAL A O 1
ATOM 516 N N . LEU A 1 69 ? 12.483 -1.583 -4.653 1.00 94.56 69 LEU A N 1
ATOM 517 C CA . LEU A 1 69 ? 11.767 -0.307 -4.517 1.00 94.56 69 LEU A CA 1
ATOM 518 C C . LEU A 1 69 ? 12.566 0.869 -5.092 1.00 94.56 69 LEU A C 1
ATOM 520 O O . LEU A 1 69 ? 12.016 1.665 -5.844 1.00 94.56 69 LEU A O 1
ATOM 524 N N . ALA A 1 70 ? 13.876 0.934 -4.834 1.00 94.12 70 ALA A N 1
ATOM 525 C CA . ALA A 1 70 ? 14.748 1.965 -5.398 1.00 94.12 70 ALA A CA 1
ATOM 526 C C . ALA A 1 70 ? 14.841 1.895 -6.935 1.00 94.12 70 ALA A C 1
ATOM 528 O O . ALA A 1 70 ? 14.963 2.915 -7.612 1.00 94.12 70 ALA A O 1
ATOM 529 N N . ARG A 1 71 ? 14.776 0.691 -7.521 1.00 95.44 71 ARG A N 1
ATOM 530 C CA . ARG A 1 71 ? 14.719 0.532 -8.982 1.00 95.44 71 ARG A CA 1
ATOM 531 C C . ARG A 1 71 ? 13.378 0.999 -9.535 1.00 95.44 71 ARG A C 1
ATOM 533 O O . ARG A 1 71 ? 13.383 1.777 -10.480 1.00 95.44 71 ARG A O 1
ATOM 540 N N . VAL A 1 72 ? 12.271 0.574 -8.926 1.00 93.69 72 VAL A N 1
ATOM 541 C CA . VAL A 1 72 ? 10.918 0.974 -9.345 1.00 93.69 72 VAL A CA 1
ATOM 542 C C . VAL A 1 72 ? 10.747 2.488 -9.242 1.00 93.69 72 VAL A C 1
ATOM 544 O O . VAL A 1 72 ? 10.306 3.097 -10.205 1.00 93.69 72 VAL A O 1
ATOM 547 N N . SER A 1 73 ? 11.209 3.099 -8.150 1.00 93.38 73 SER A N 1
ATOM 548 C CA . SER A 1 73 ? 11.195 4.550 -7.932 1.00 93.38 73 SER A CA 1
ATOM 549 C C . SER A 1 73 ? 11.833 5.341 -9.081 1.00 93.38 73 SER A C 1
ATOM 551 O O . SER A 1 73 ? 11.251 6.317 -9.552 1.00 93.38 73 SER A O 1
ATOM 553 N N . ARG A 1 74 ? 12.984 4.880 -9.599 1.00 93.75 74 ARG A N 1
ATOM 554 C CA . ARG A 1 74 ? 13.650 5.497 -10.761 1.00 93.75 74 ARG A CA 1
ATOM 555 C C . ARG A 1 74 ? 12.871 5.316 -12.062 1.00 93.75 74 ARG A C 1
ATOM 557 O O . ARG A 1 74 ? 12.927 6.183 -12.922 1.00 93.75 74 ARG A O 1
ATOM 564 N N . CYS A 1 75 ? 12.171 4.196 -12.220 1.00 91.94 75 CYS A N 1
ATOM 565 C CA . CYS A 1 75 ? 11.383 3.915 -13.419 1.00 91.94 75 CYS A CA 1
ATOM 566 C C . CYS A 1 75 ? 10.039 4.655 -13.431 1.00 91.94 75 CYS A C 1
ATOM 568 O O . CYS A 1 75 ? 9.577 5.041 -14.499 1.00 91.94 75 CYS A O 1
ATOM 570 N N . THR A 1 76 ? 9.412 4.853 -12.270 1.00 91.25 76 THR A N 1
ATOM 571 C CA . THR A 1 76 ? 8.096 5.505 -12.151 1.00 91.25 76 THR A CA 1
ATOM 572 C C . THR A 1 76 ? 8.186 6.990 -11.803 1.00 91.25 76 THR A C 1
ATOM 574 O O . THR A 1 76 ? 7.150 7.639 -11.679 1.00 91.25 76 THR A O 1
ATOM 577 N N . ASN A 1 77 ? 9.402 7.529 -11.643 1.00 89.56 77 ASN A N 1
ATOM 578 C CA . ASN A 1 77 ? 9.671 8.894 -11.175 1.00 89.56 77 ASN A CA 1
ATOM 579 C C . ASN A 1 77 ? 8.913 9.231 -9.881 1.00 89.56 77 ASN A C 1
ATOM 581 O O . ASN A 1 77 ? 8.339 10.306 -9.734 1.00 89.56 77 ASN A O 1
ATOM 585 N N . THR A 1 78 ? 8.881 8.285 -8.941 1.00 90.31 78 THR A N 1
ATOM 586 C CA . THR A 1 78 ? 8.124 8.417 -7.687 1.00 90.31 78 THR A CA 1
ATOM 587 C C . THR A 1 78 ? 9.050 8.214 -6.507 1.00 90.31 78 THR A C 1
ATOM 589 O O . THR A 1 78 ? 9.753 7.200 -6.477 1.00 90.31 78 THR A O 1
ATOM 592 N N . PRO A 1 79 ? 9.062 9.117 -5.517 1.00 90.75 79 PRO A N 1
ATOM 593 C CA . PRO A 1 79 ? 9.843 8.901 -4.311 1.00 90.75 79 PRO A CA 1
ATOM 594 C C . PRO A 1 79 ? 9.290 7.715 -3.514 1.00 90.75 79 PRO A C 1
ATOM 596 O O . PRO A 1 79 ? 8.081 7.496 -3.440 1.00 90.75 79 PRO A O 1
ATOM 599 N N . VAL A 1 80 ? 10.185 6.948 -2.891 1.00 91.50 80 VAL A N 1
ATOM 600 C CA . VAL A 1 80 ? 9.785 5.937 -1.907 1.00 91.50 80 VAL A CA 1
ATOM 601 C C . VAL A 1 80 ? 9.440 6.660 -0.611 1.00 91.50 80 VAL A C 1
ATOM 603 O O . VAL A 1 80 ? 10.300 7.305 -0.014 1.00 91.50 80 VAL A O 1
ATOM 606 N N . LEU A 1 81 ? 8.187 6.549 -0.178 1.00 91.00 81 LEU A N 1
ATOM 607 C CA . LEU A 1 81 ? 7.738 7.137 1.079 1.00 91.00 81 LEU A CA 1
ATOM 608 C C . LEU A 1 81 ? 8.247 6.305 2.257 1.00 91.00 81 LEU A C 1
ATOM 610 O O . LEU A 1 81 ? 8.142 5.078 2.256 1.00 91.00 81 LEU A O 1
ATOM 614 N N . LEU A 1 82 ? 8.788 6.980 3.271 1.00 88.12 82 LEU A N 1
ATOM 615 C CA . LEU A 1 82 ? 9.317 6.325 4.475 1.00 88.12 82 LEU A CA 1
ATOM 616 C C . LEU A 1 82 ? 8.248 6.127 5.552 1.00 88.12 82 LEU A C 1
ATOM 618 O O . LEU A 1 82 ? 8.380 5.250 6.400 1.00 88.12 82 LEU A O 1
ATOM 622 N N . SER A 1 83 ? 7.198 6.946 5.520 1.00 86.81 83 SER A N 1
ATOM 623 C CA . SER A 1 83 ? 6.104 6.911 6.483 1.00 86.81 83 SER A CA 1
ATOM 624 C C . SER A 1 83 ? 4.756 6.954 5.767 1.00 86.81 83 SER A C 1
ATOM 626 O O . SER A 1 83 ? 4.615 7.703 4.795 1.00 86.81 83 SER A O 1
ATOM 628 N N . PRO A 1 84 ? 3.745 6.213 6.259 1.00 84.06 84 PRO A N 1
ATOM 629 C CA . PRO A 1 84 ? 2.388 6.272 5.727 1.00 84.06 84 PRO A CA 1
ATOM 630 C C . PRO A 1 84 ? 1.786 7.679 5.774 1.00 84.06 84 PRO A C 1
ATOM 632 O O . PRO A 1 84 ? 1.007 8.022 4.896 1.00 84.06 84 PRO A O 1
ATOM 635 N N . ALA A 1 85 ? 2.176 8.523 6.734 1.00 83.00 85 ALA A N 1
ATOM 636 C CA . ALA A 1 85 ? 1.679 9.897 6.824 1.00 83.00 85 ALA A CA 1
ATOM 637 C C . ALA A 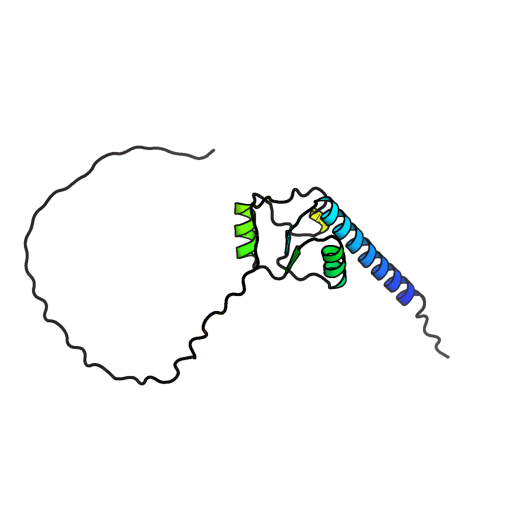1 85 ? 2.094 10.768 5.624 1.00 83.00 85 ALA A C 1
ATOM 639 O O . ALA A 1 85 ? 1.399 11.717 5.282 1.00 83.00 85 ALA A O 1
ATOM 640 N N . GLN A 1 86 ? 3.193 10.425 4.940 1.00 86.19 86 GLN A N 1
ATOM 641 C CA . GLN A 1 86 ? 3.669 11.164 3.763 1.00 86.19 86 GLN A CA 1
ATOM 642 C C . GLN A 1 86 ? 2.802 10.929 2.519 1.00 86.19 86 GLN A C 1
ATOM 644 O O . GLN A 1 86 ? 3.007 11.588 1.507 1.00 86.19 86 GLN A O 1
ATOM 649 N N . VAL A 1 87 ? 1.834 10.005 2.575 1.00 86.25 87 VAL A N 1
ATOM 650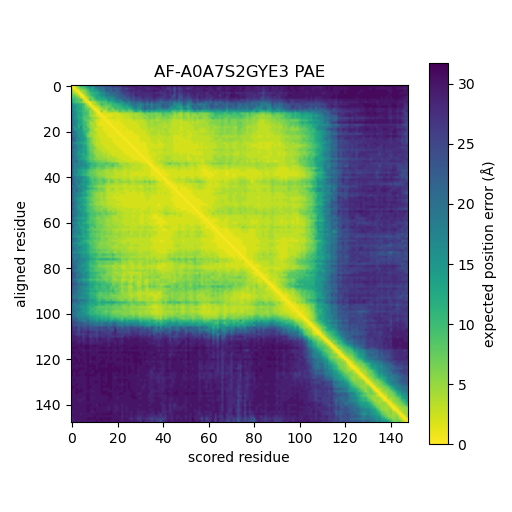 C CA . VAL A 1 87 ? 0.834 9.822 1.509 1.00 86.25 87 VAL A CA 1
ATOM 651 C C . VAL A 1 87 ? -0.013 11.077 1.307 1.00 86.25 87 VAL A C 1
ATOM 653 O O . VAL A 1 87 ? -0.461 11.329 0.190 1.00 86.25 87 VAL A O 1
ATOM 656 N N . LEU A 1 88 ? -0.208 11.873 2.362 1.00 82.19 88 LEU A N 1
ATOM 657 C CA . LEU A 1 88 ? -0.905 13.154 2.309 1.00 82.19 88 LEU A CA 1
ATOM 658 C C . LEU A 1 88 ? -0.160 14.116 1.368 1.00 82.19 88 LEU A C 1
ATOM 660 O O . LEU A 1 88 ? 0.845 14.714 1.740 1.00 82.19 88 LEU A O 1
ATOM 664 N N . GLY A 1 89 ? -0.650 14.250 0.134 1.00 76.62 89 GLY A N 1
ATOM 665 C CA . GLY A 1 89 ? -0.041 15.099 -0.897 1.00 76.62 89 GLY A CA 1
ATOM 666 C C . GLY A 1 89 ? 1.022 14.414 -1.763 1.00 76.62 89 GLY A C 1
ATOM 667 O O . GLY A 1 89 ? 1.637 15.075 -2.599 1.00 76.62 89 GLY A O 1
ATOM 668 N N . ALA A 1 90 ? 1.231 13.103 -1.614 1.00 85.62 90 ALA A N 1
ATOM 669 C CA . ALA A 1 90 ? 2.101 12.354 -2.514 1.00 85.62 90 ALA A CA 1
ATOM 670 C C . ALA A 1 90 ? 1.451 12.172 -3.894 1.00 85.62 90 ALA A C 1
ATOM 672 O O . ALA A 1 90 ? 0.262 11.874 -4.003 1.00 85.62 90 ALA A O 1
ATOM 673 N N . MET A 1 91 ? 2.249 12.286 -4.957 1.00 86.81 91 MET A N 1
ATOM 674 C CA . MET A 1 91 ? 1.811 11.935 -6.308 1.00 86.81 91 MET A CA 1
ATOM 675 C C . MET A 1 91 ? 2.189 10.485 -6.627 1.00 86.81 91 MET A C 1
ATOM 677 O O . MET A 1 91 ? 3.361 10.123 -6.478 1.00 86.81 91 MET A O 1
ATOM 681 N N . PRO A 1 92 ? 1.239 9.643 -7.069 1.00 89.06 92 PRO A N 1
ATOM 682 C CA . PRO A 1 92 ? 1.542 8.271 -7.432 1.00 89.06 92 PRO A CA 1
ATOM 683 C C . PRO A 1 92 ? 2.352 8.197 -8.728 1.00 89.06 92 PRO A C 1
ATOM 685 O O . PRO A 1 92 ? 2.214 9.020 -9.634 1.00 89.06 92 PRO A O 1
ATOM 688 N N . GLY A 1 93 ? 3.185 7.166 -8.817 1.00 90.31 93 GLY A N 1
ATOM 689 C CA . GLY A 1 93 ? 3.890 6.820 -10.042 1.00 90.31 93 GLY A CA 1
ATOM 690 C C . GLY A 1 93 ? 2.981 6.261 -11.110 1.00 90.31 93 GLY A C 1
ATOM 691 O O . GLY A 1 93 ? 1.946 5.667 -10.816 1.00 90.31 93 GLY A O 1
ATOM 692 N N . THR A 1 94 ? 3.414 6.387 -12.359 1.00 91.00 94 THR A N 1
ATOM 693 C CA . THR A 1 94 ? 2.727 5.772 -13.494 1.00 91.00 94 THR A CA 1
ATOM 694 C C . THR A 1 94 ? 3.527 4.588 -14.025 1.00 91.00 94 THR A C 1
ATOM 696 O O . THR A 1 94 ? 4.758 4.589 -14.054 1.00 91.00 94 THR A O 1
ATOM 699 N N . CYS A 1 95 ? 2.812 3.540 -14.418 1.00 89.69 95 CYS A N 1
ATOM 700 C CA . CYS A 1 95 ? 3.358 2.347 -15.050 1.00 89.69 95 CYS A CA 1
ATOM 701 C C . CYS A 1 95 ? 2.361 1.871 -16.108 1.00 89.69 95 CYS A C 1
ATOM 703 O O . CYS A 1 95 ? 1.155 1.939 -15.890 1.00 89.69 95 CYS A O 1
ATOM 705 N N . GLY A 1 96 ? 2.849 1.391 -17.254 1.00 88.75 96 GLY A N 1
ATOM 706 C CA . GLY A 1 96 ? 1.972 0.965 -18.348 1.00 88.75 96 GLY A CA 1
ATOM 707 C C . GLY A 1 96 ? 1.221 -0.341 -18.067 1.00 88.75 96 GLY A C 1
ATOM 708 O O . GLY A 1 96 ? 0.059 -0.477 -18.442 1.00 88.75 96 GLY A O 1
ATOM 709 N N . ARG A 1 97 ? 1.876 -1.328 -17.439 1.00 91.06 97 ARG A N 1
ATOM 710 C CA . ARG A 1 97 ? 1.269 -2.632 -17.132 1.00 91.06 97 ARG A CA 1
ATOM 711 C C . ARG A 1 97 ? 2.021 -3.344 -16.016 1.00 91.06 97 ARG A C 1
ATOM 713 O O . ARG A 1 97 ? 3.249 -3.369 -16.016 1.00 91.06 97 ARG A O 1
ATOM 720 N N . TRP A 1 98 ? 1.282 -4.009 -15.136 1.00 91.81 98 TRP A N 1
ATOM 721 C CA . TRP A 1 98 ? 1.821 -4.939 -14.146 1.00 91.81 98 TRP A CA 1
ATOM 722 C C . TRP A 1 98 ? 1.129 -6.302 -14.273 1.00 91.81 98 TRP A C 1
ATOM 724 O O . TRP A 1 98 ? 0.018 -6.394 -14.795 1.00 91.81 98 TRP A O 1
ATOM 734 N N . ARG A 1 99 ? 1.819 -7.374 -13.872 1.00 93.00 99 ARG A N 1
ATOM 735 C CA . ARG A 1 99 ? 1.297 -8.748 -13.889 1.00 93.00 99 ARG A CA 1
ATOM 736 C C . ARG A 1 99 ? 1.982 -9.592 -12.822 1.00 93.00 99 ARG A C 1
ATOM 738 O O . ARG A 1 99 ? 3.119 -9.306 -12.452 1.00 93.00 99 ARG A O 1
ATOM 745 N N . VAL A 1 100 ? 1.296 -10.630 -12.366 1.00 93.38 100 VAL A N 1
ATOM 746 C CA . VAL A 1 100 ? 1.830 -11.618 -11.426 1.00 93.38 100 VAL A CA 1
ATOM 747 C C . VAL A 1 100 ? 2.132 -12.894 -12.200 1.00 93.38 100 VAL A C 1
ATOM 749 O O . VAL A 1 100 ? 1.267 -13.400 -12.910 1.00 93.38 100 VAL A O 1
ATOM 752 N N . GLU A 1 101 ? 3.355 -13.401 -12.071 1.00 93.06 101 GLU A N 1
ATOM 753 C CA . GLU A 1 101 ? 3.793 -14.653 -12.691 1.00 93.06 101 GLU A CA 1
ATOM 754 C C . GLU A 1 101 ? 4.361 -15.583 -11.623 1.00 93.06 101 GLU A C 1
ATOM 756 O O . GLU A 1 101 ? 5.133 -15.158 -10.762 1.00 93.06 101 GLU A O 1
ATOM 761 N N . ASN A 1 102 ? 3.984 -16.859 -11.691 1.00 93.56 102 ASN A N 1
ATOM 762 C CA . ASN A 1 102 ? 4.575 -17.886 -10.849 1.00 93.56 102 ASN A CA 1
ATOM 763 C C . ASN A 1 102 ? 5.806 -18.462 -11.555 1.00 93.56 102 ASN A C 1
ATOM 765 O O . ASN A 1 102 ? 5.680 -19.097 -12.600 1.00 93.56 102 ASN A O 1
ATOM 769 N N . VAL A 1 103 ? 6.989 -18.240 -10.985 1.00 90.00 103 VAL A N 1
ATOM 770 C CA . VAL A 1 103 ? 8.249 -18.764 -11.520 1.00 90.00 103 VAL A CA 1
ATOM 771 C C . VAL A 1 103 ? 8.650 -19.986 -10.701 1.00 90.00 103 VAL A C 1
ATOM 773 O O . VAL A 1 103 ? 9.123 -19.858 -9.574 1.00 90.00 103 VAL A O 1
ATOM 776 N N . SER A 1 104 ? 8.478 -21.179 -11.266 1.00 88.31 104 SER A N 1
ATOM 777 C CA . SER A 1 104 ? 9.061 -22.400 -10.712 1.00 88.31 104 SER A CA 1
ATOM 778 C C . SER A 1 104 ? 10.530 -22.465 -11.115 1.00 88.31 104 SER A C 1
ATOM 780 O O . SER A 1 104 ? 10.854 -22.793 -12.257 1.00 88.31 104 SER A O 1
ATOM 782 N N . V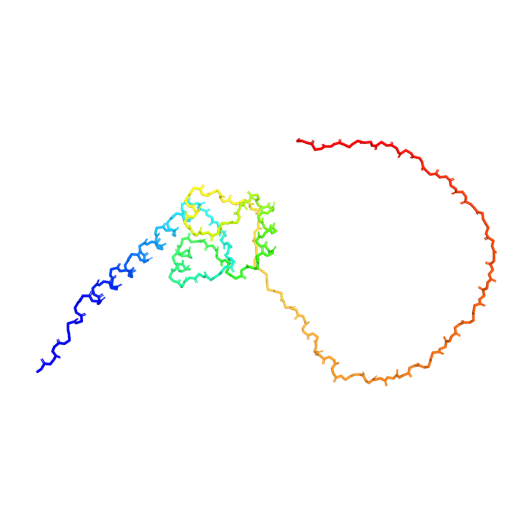AL A 1 105 ? 11.425 -22.125 -10.194 1.00 84.50 105 VAL A N 1
ATOM 783 C CA . VAL A 1 105 ? 12.851 -22.407 -10.377 1.00 84.50 105 VAL A CA 1
ATOM 784 C C . VAL A 1 105 ? 13.068 -23.917 -10.239 1.00 84.50 105 VAL A C 1
ATOM 786 O O . VAL A 1 105 ? 12.683 -24.472 -9.206 1.00 84.50 105 VAL A O 1
ATOM 789 N N . PRO A 1 106 ? 13.649 -24.602 -11.245 1.00 79.56 106 PRO A N 1
ATOM 790 C CA . PRO A 1 106 ? 14.063 -25.986 -11.079 1.00 79.56 106 PRO A CA 1
ATOM 791 C C . PRO A 1 106 ? 15.144 -26.014 -9.999 1.00 79.56 106 PRO A C 1
ATOM 793 O O . PRO A 1 106 ? 16.220 -25.434 -10.154 1.00 79.56 106 PRO A O 1
ATOM 796 N N . VAL A 1 107 ? 14.817 -26.618 -8.860 1.00 77.38 107 VAL A N 1
ATOM 797 C CA . VAL A 1 107 ? 15.781 -26.847 -7.788 1.00 77.38 107 VAL A CA 1
ATOM 798 C C . VAL A 1 107 ? 16.645 -28.012 -8.244 1.00 77.38 107 VAL A C 1
ATOM 800 O O . VAL A 1 107 ? 16.260 -29.168 -8.093 1.00 77.38 107 VAL A O 1
ATOM 803 N N . GLU A 1 108 ? 17.792 -27.701 -8.844 1.00 70.06 108 GLU A N 1
ATOM 804 C CA . GLU A 1 108 ? 18.861 -28.681 -9.011 1.00 70.06 108 GLU A CA 1
ATOM 805 C C . GLU A 1 108 ? 19.200 -29.221 -7.610 1.00 70.06 108 GLU A C 1
ATOM 807 O O . GLU A 1 108 ? 19.537 -28.428 -6.718 1.00 70.06 108 GLU A O 1
ATOM 812 N N . PRO A 1 109 ? 19.043 -30.533 -7.356 1.00 76.44 109 PRO A N 1
ATOM 813 C CA . PRO A 1 109 ? 19.360 -31.100 -6.057 1.00 76.44 109 PRO A CA 1
ATOM 814 C C . PRO A 1 109 ? 20.837 -30.825 -5.742 1.00 76.44 109 PRO A C 1
ATOM 816 O O . PRO A 1 109 ? 21.671 -30.852 -6.652 1.00 76.44 109 PRO A O 1
ATOM 819 N N . PRO A 1 110 ? 21.198 -30.559 -4.473 1.00 68.69 110 PRO A N 1
ATOM 820 C CA . PRO A 1 110 ? 22.592 -30.384 -4.102 1.00 68.69 110 PRO A CA 1
ATOM 821 C C . PRO A 1 110 ? 23.360 -31.644 -4.512 1.00 68.69 110 PRO A C 1
ATOM 823 O O . PRO A 1 110 ? 23.146 -32.720 -3.958 1.00 68.69 110 PRO A O 1
ATOM 826 N N . SER A 1 111 ? 24.231 -31.510 -5.514 1.00 65.69 111 SER A N 1
ATOM 827 C CA . SER A 1 111 ? 25.150 -32.548 -5.982 1.00 65.69 111 SER A CA 1
ATOM 828 C C . SER A 1 111 ? 26.191 -32.845 -4.894 1.00 65.69 111 SER A C 1
ATOM 830 O O . SER A 1 111 ? 27.355 -32.461 -4.988 1.00 65.69 111 SER A O 1
ATOM 832 N N . ILE A 1 112 ? 25.774 -33.545 -3.841 1.00 61.09 112 ILE A N 1
ATOM 833 C CA . ILE A 1 112 ? 26.636 -34.256 -2.891 1.00 61.09 112 ILE A CA 1
ATOM 834 C C . ILE A 1 112 ? 26.795 -35.701 -3.379 1.00 61.09 112 ILE A C 1
ATOM 836 O O . ILE A 1 112 ? 26.347 -36.627 -2.722 1.00 61.09 112 ILE A O 1
ATOM 840 N N . ALA A 1 113 ? 27.372 -35.887 -4.571 1.00 58.41 113 ALA A N 1
ATOM 841 C CA . ALA A 1 113 ? 28.042 -37.122 -5.003 1.00 58.41 113 ALA A CA 1
ATOM 842 C C . ALA A 1 113 ? 28.467 -37.023 -6.479 1.00 58.41 113 ALA A C 1
ATOM 844 O O . ALA A 1 113 ? 27.774 -37.492 -7.375 1.00 58.41 113 ALA A O 1
ATOM 845 N N . ALA A 1 114 ? 29.654 -36.484 -6.730 1.00 53.62 114 ALA A N 1
ATOM 846 C CA . ALA A 1 114 ? 30.488 -36.946 -7.834 1.00 53.62 114 ALA A CA 1
ATOM 847 C C . ALA A 1 114 ? 31.936 -36.785 -7.376 1.00 53.62 114 ALA A C 1
ATOM 849 O O . ALA A 1 114 ? 32.420 -35.674 -7.169 1.00 53.62 114 ALA A O 1
ATOM 850 N N . GLY A 1 115 ? 32.565 -37.919 -7.074 1.00 47.91 115 GLY A N 1
ATOM 851 C CA . GLY A 1 115 ? 33.890 -37.985 -6.485 1.00 47.91 115 GLY A CA 1
ATOM 852 C C . GLY A 1 115 ? 34.948 -37.274 -7.320 1.00 47.91 115 GLY A C 1
ATOM 853 O O . GLY A 1 115 ? 34.864 -37.180 -8.543 1.00 47.91 115 GLY A O 1
ATOM 854 N N . MET A 1 116 ? 35.987 -36.822 -6.624 1.00 50.38 116 MET A N 1
ATOM 855 C CA . MET A 1 116 ? 37.284 -36.535 -7.217 1.00 50.38 116 MET A CA 1
ATOM 856 C C . MET A 1 116 ? 37.728 -37.720 -8.089 1.00 50.38 116 MET A C 1
ATOM 858 O O . MET A 1 116 ? 38.219 -38.719 -7.569 1.00 50.38 116 MET A O 1
ATOM 862 N N . SER A 1 117 ? 37.623 -37.600 -9.412 1.00 47.84 117 SER A N 1
ATOM 863 C CA . SER A 1 117 ? 38.585 -38.250 -10.297 1.00 47.84 117 SER A CA 1
ATOM 864 C C . SER A 1 117 ? 39.664 -37.223 -10.608 1.00 47.84 117 SER A C 1
ATOM 866 O O . SER A 1 117 ? 39.478 -36.306 -11.409 1.00 47.84 117 SER A O 1
ATOM 868 N N . VAL A 1 118 ? 40.784 -37.356 -9.911 1.00 47.47 118 VAL A N 1
ATOM 869 C CA . VAL A 1 118 ? 42.049 -36.712 -10.254 1.00 47.47 118 VAL A CA 1
ATOM 870 C C . VAL A 1 118 ? 42.400 -37.026 -11.714 1.00 47.47 118 VAL A C 1
ATOM 872 O O . VAL A 1 118 ? 42.678 -38.171 -12.060 1.00 47.47 118 VAL A O 1
ATOM 875 N N . LEU A 1 119 ? 42.379 -36.013 -12.578 1.00 52.69 119 LEU A N 1
ATOM 876 C CA . LEU A 1 119 ? 42.998 -36.075 -13.903 1.00 52.69 119 LEU A CA 1
ATOM 877 C C . LEU A 1 119 ? 44.475 -35.680 -13.744 1.00 52.69 119 LEU A C 1
ATOM 879 O O . LEU A 1 119 ? 44.746 -34.659 -13.104 1.00 52.69 119 LEU A O 1
ATOM 883 N N . PRO A 1 120 ? 45.449 -36.430 -14.289 1.00 51.03 120 PRO A N 1
ATOM 884 C CA . PRO A 1 120 ? 46.833 -35.990 -14.249 1.00 51.03 120 PRO A CA 1
ATOM 885 C C . PRO A 1 120 ? 47.030 -34.829 -15.228 1.00 51.03 120 PRO A C 1
ATOM 887 O O . PRO A 1 120 ? 46.575 -34.859 -16.372 1.00 51.03 120 PRO A O 1
ATOM 890 N N . ALA A 1 121 ? 47.719 -33.794 -14.752 1.00 53.25 121 ALA A N 1
ATOM 891 C CA . ALA A 1 121 ? 48.096 -32.620 -15.520 1.00 53.25 121 ALA A CA 1
ATOM 892 C C . ALA A 1 121 ? 49.007 -33.003 -16.699 1.00 53.25 121 ALA A C 1
ATOM 894 O O . ALA A 1 121 ? 50.197 -33.263 -16.522 1.00 53.25 121 ALA A O 1
ATOM 895 N N . ALA A 1 122 ? 48.460 -33.002 -17.914 1.00 50.78 122 ALA A N 1
ATOM 896 C CA . ALA A 1 122 ? 49.255 -32.990 -19.134 1.00 50.78 122 ALA A CA 1
ATOM 897 C C . ALA A 1 122 ? 49.636 -31.536 -19.454 1.00 50.78 122 ALA A C 1
ATOM 899 O O . ALA A 1 122 ? 48.828 -30.746 -19.939 1.00 50.78 122 ALA A O 1
ATOM 900 N N . VAL A 1 123 ? 50.876 -31.183 -19.122 1.00 57.00 123 VAL A N 1
ATOM 901 C CA . VAL A 1 123 ? 51.528 -29.921 -19.488 1.00 57.00 123 VAL A CA 1
ATOM 902 C C . VAL A 1 123 ? 51.756 -29.900 -21.008 1.00 57.00 123 VAL A C 1
ATOM 904 O O . VAL A 1 123 ? 52.428 -30.803 -21.508 1.00 57.00 123 VAL A O 1
ATOM 907 N N . PRO A 1 124 ? 51.274 -28.898 -21.769 1.00 63.59 124 PRO A N 1
ATOM 908 C CA . PRO A 1 124 ? 51.719 -28.716 -23.146 1.00 63.59 124 PRO A CA 1
ATOM 909 C C . PRO A 1 124 ? 53.092 -28.012 -23.178 1.00 63.59 124 PRO A C 1
ATOM 911 O O . PRO A 1 124 ? 53.304 -27.050 -22.430 1.00 63.59 124 PRO A O 1
ATOM 914 N N . PRO A 1 125 ? 54.042 -28.434 -24.034 1.00 52.34 125 PRO A N 1
ATOM 915 C CA . PRO A 1 125 ? 55.302 -27.719 -24.193 1.00 52.34 125 PRO A CA 1
ATOM 916 C C . PRO A 1 125 ? 55.090 -26.367 -24.892 1.00 52.34 125 PRO A C 1
ATOM 918 O O . PRO A 1 125 ? 54.398 -26.264 -25.905 1.00 52.34 125 PRO A O 1
ATOM 921 N N . ARG A 1 126 ? 55.741 -25.328 -24.349 1.00 45.91 126 ARG A N 1
ATOM 922 C CA . ARG A 1 126 ? 55.947 -24.020 -24.991 1.00 45.91 126 ARG A CA 1
ATOM 923 C C . ARG A 1 126 ? 56.564 -24.220 -26.375 1.00 45.91 126 ARG A C 1
ATOM 925 O O . ARG A 1 126 ? 57.686 -24.710 -26.472 1.00 45.91 126 ARG A O 1
ATOM 932 N N . VAL A 1 127 ? 55.900 -23.716 -27.409 1.00 45.44 127 VAL A N 1
ATOM 933 C CA . VAL A 1 127 ? 56.562 -23.313 -28.652 1.00 45.44 127 VAL A CA 1
ATOM 934 C C . VAL A 1 127 ? 56.518 -21.796 -28.732 1.00 45.44 127 VAL A C 1
ATOM 936 O O . VAL A 1 127 ? 55.461 -21.171 -28.716 1.00 45.44 127 VAL A O 1
ATOM 939 N N . VAL A 1 128 ? 57.718 -21.224 -28.753 1.00 48.22 128 VAL A N 1
ATOM 940 C CA . VAL A 1 128 ? 57.984 -19.838 -29.110 1.00 48.22 128 VAL A CA 1
ATOM 941 C C . VAL A 1 128 ? 58.035 -19.778 -30.634 1.00 48.22 128 VAL A C 1
ATOM 943 O O . VAL A 1 128 ? 58.783 -20.543 -31.231 1.00 48.22 128 VAL A O 1
ATOM 946 N N . THR A 1 129 ? 57.292 -18.873 -31.264 1.00 44.44 129 THR A N 1
ATOM 947 C CA . THR A 1 129 ? 57.676 -18.347 -32.581 1.00 44.44 129 THR A CA 1
ATOM 948 C C . THR A 1 129 ? 57.252 -16.891 -32.703 1.00 44.44 129 THR A C 1
ATOM 950 O O . THR A 1 129 ? 56.088 -16.529 -32.561 1.00 44.44 129 THR A O 1
ATOM 953 N N . SER A 1 130 ? 58.276 -16.087 -32.935 1.00 48.50 130 SER A N 1
ATOM 954 C CA . SER A 1 130 ? 58.344 -14.687 -33.328 1.00 48.50 130 SER A CA 1
ATOM 955 C C . SER A 1 130 ? 57.633 -14.349 -34.643 1.00 48.50 130 SER A C 1
ATOM 957 O O . SER A 1 130 ? 57.565 -15.191 -35.533 1.00 48.50 130 SER A O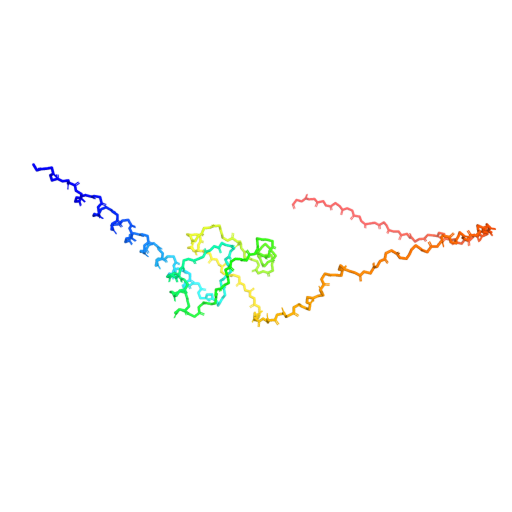 1
ATOM 959 N N . GLY A 1 131 ? 57.282 -13.068 -34.811 1.00 39.06 131 GLY A N 1
ATOM 960 C CA . GLY A 1 131 ? 57.025 -12.423 -36.111 1.00 39.06 131 GLY A CA 1
ATOM 961 C C . GLY A 1 131 ? 55.702 -11.654 -36.110 1.00 39.06 131 GLY A C 1
ATOM 962 O O . GLY A 1 131 ? 54.648 -12.259 -36.203 1.00 39.06 131 GLY A O 1
ATOM 963 N N . SER A 1 132 ? 55.667 -10.373 -35.737 1.00 50.38 132 SER A N 1
ATOM 964 C CA . SER A 1 132 ? 56.064 -9.169 -36.493 1.00 50.38 132 SER A CA 1
ATOM 965 C C . SER A 1 132 ? 54.937 -8.582 -37.352 1.00 50.38 132 SER A C 1
ATOM 967 O O . SER A 1 132 ? 54.458 -9.226 -38.279 1.00 50.38 132 SER A O 1
ATOM 969 N N . SER A 1 133 ? 54.690 -7.293 -37.088 1.00 44.09 133 SER A N 1
ATOM 970 C CA . SER A 1 133 ? 54.214 -6.257 -38.017 1.00 44.09 133 SER A CA 1
ATOM 971 C C . SER A 1 133 ? 52.705 -6.084 -38.194 1.00 44.09 133 SER A C 1
ATOM 973 O O . SER A 1 133 ? 52.023 -6.953 -38.720 1.00 44.09 133 SER A O 1
ATOM 975 N N . GLY A 1 134 ? 52.220 -4.873 -37.885 1.00 37.44 134 GLY A N 1
ATOM 976 C CA . GLY A 1 134 ? 51.031 -4.340 -38.554 1.00 37.44 134 GLY A CA 1
ATOM 977 C C . GLY A 1 134 ? 50.192 -3.316 -37.790 1.00 37.44 134 GLY A C 1
ATOM 978 O O . GLY A 1 134 ? 49.128 -3.663 -37.308 1.00 37.44 134 GLY A O 1
ATOM 979 N N . LEU A 1 135 ? 50.633 -2.053 -37.817 1.00 40.69 135 LEU A N 1
ATOM 980 C CA . LEU A 1 135 ? 49.798 -0.844 -37.978 1.00 40.69 135 LEU A CA 1
ATOM 981 C C . LEU A 1 135 ? 48.902 -0.345 -36.814 1.00 40.69 135 LEU A C 1
ATOM 983 O O . LEU A 1 135 ? 47.805 -0.819 -36.549 1.00 40.69 135 LEU A O 1
ATOM 987 N N . MET A 1 136 ? 49.379 0.752 -36.214 1.00 53.38 136 MET A N 1
ATOM 988 C CA . MET A 1 136 ? 48.615 1.865 -35.617 1.00 53.38 136 MET A CA 1
ATOM 989 C C . MET A 1 136 ? 47.893 2.717 -36.696 1.00 53.38 136 MET A C 1
ATOM 991 O O . MET A 1 136 ? 48.169 2.515 -37.878 1.00 53.38 136 MET A O 1
ATOM 995 N N . PRO A 1 137 ? 47.191 3.823 -36.354 1.00 55.03 137 PRO A N 1
ATOM 996 C CA . PRO A 1 137 ? 46.212 4.058 -35.280 1.00 55.03 137 PRO A CA 1
ATOM 997 C C . PRO A 1 137 ? 44.902 4.693 -35.830 1.00 55.03 137 PRO A C 1
ATOM 999 O O . PRO A 1 137 ? 44.841 5.134 -36.975 1.00 55.03 137 PRO A O 1
ATOM 1002 N N . SER A 1 138 ? 43.855 4.812 -35.004 1.00 54.25 138 SER A N 1
ATOM 1003 C CA . SER A 1 138 ? 42.680 5.667 -35.287 1.00 54.25 138 SER A CA 1
ATOM 1004 C C . SER A 1 138 ? 42.693 6.932 -34.407 1.00 54.25 138 SER A C 1
ATOM 1006 O O . SER A 1 138 ? 43.044 6.815 -33.230 1.00 54.25 138 SER A O 1
ATOM 1008 N N . PRO A 1 139 ? 42.343 8.125 -34.936 1.00 61.69 139 PRO A N 1
ATOM 1009 C CA . PRO A 1 139 ? 42.445 9.400 -34.221 1.00 61.69 139 PRO A CA 1
ATOM 1010 C C . PRO A 1 139 ? 41.095 9.969 -33.725 1.00 61.69 139 PRO A C 1
ATOM 1012 O O . PRO A 1 139 ? 40.033 9.448 -34.049 1.00 61.69 139 PRO A O 1
ATOM 1015 N N . ALA A 1 140 ? 41.215 11.122 -33.045 1.00 49.28 140 ALA A N 1
ATOM 1016 C CA . ALA A 1 140 ? 40.208 12.115 -32.614 1.00 49.28 140 ALA A CA 1
ATOM 1017 C C . ALA A 1 140 ? 39.554 11.833 -31.241 1.00 49.28 140 ALA A C 1
ATOM 1019 O O . ALA A 1 140 ? 38.791 10.889 -31.097 1.00 49.28 140 ALA A O 1
ATOM 1020 N N . CYS A 1 141 ? 39.918 12.496 -30.132 1.00 45.34 141 CYS A N 1
ATOM 1021 C CA . CYS A 1 141 ? 39.913 13.934 -29.774 1.00 45.34 141 CYS A CA 1
ATOM 1022 C C . CYS A 1 141 ? 38.539 14.627 -29.854 1.00 45.34 141 CYS A C 1
ATOM 1024 O O . CYS A 1 141 ? 38.010 14.845 -30.938 1.00 45.34 141 CYS A O 1
ATOM 1026 N N . GLY A 1 142 ? 38.063 15.065 -28.680 1.00 44.50 142 GLY A N 1
ATOM 1027 C CA . GLY A 1 142 ? 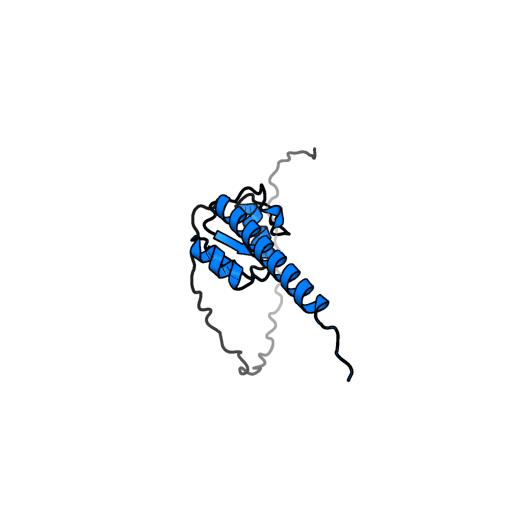36.956 16.004 -28.447 1.00 44.50 142 GLY A CA 1
ATOM 1028 C C . GLY A 1 142 ? 35.976 15.453 -27.404 1.00 44.50 142 GLY A C 1
ATOM 1029 O O . GLY A 1 142 ? 35.388 14.408 -27.630 1.00 44.50 142 GLY A O 1
ATOM 1030 N N . GLY A 1 143 ? 35.740 16.036 -26.231 1.00 43.91 143 GLY A N 1
ATOM 1031 C CA . GLY A 1 143 ? 36.178 17.283 -25.610 1.00 43.91 143 GLY A CA 1
ATOM 1032 C C . GLY A 1 143 ? 35.233 17.601 -24.433 1.00 43.91 143 GLY A C 1
ATOM 1033 O O . GLY A 1 143 ? 34.041 17.342 -24.550 1.00 43.91 143 GLY A O 1
ATOM 1034 N N . SER A 1 144 ? 35.792 18.171 -23.350 1.00 52.12 144 SER A N 1
ATOM 1035 C CA . SER A 1 144 ? 35.174 19.020 -22.289 1.00 52.12 144 SER A CA 1
ATOM 1036 C C . SER A 1 144 ? 33.993 18.479 -21.445 1.00 52.12 144 SER A C 1
ATOM 1038 O O . SER A 1 144 ? 32.989 18.033 -21.977 1.00 52.12 144 SER A O 1
ATOM 1040 N N . MET A 1 145 ? 34.128 18.398 -20.103 1.00 48.50 145 MET A N 1
ATOM 1041 C CA . MET A 1 145 ? 33.797 19.435 -19.077 1.00 48.50 145 MET A CA 1
ATOM 1042 C C . MET A 1 145 ? 32.322 19.870 -19.138 1.00 48.50 145 MET A C 1
ATOM 1044 O O . MET A 1 145 ? 31.829 20.182 -20.205 1.00 48.50 145 MET A O 1
ATOM 1048 N N . GLY A 1 146 ? 31.541 19.972 -18.068 1.00 44.00 146 GLY A N 1
ATOM 1049 C CA . GLY A 1 146 ? 31.789 20.068 -16.638 1.00 44.00 146 GLY A CA 1
ATOM 1050 C C . GLY A 1 146 ? 30.439 20.341 -15.954 1.00 44.00 146 GLY A C 1
ATOM 1051 O O . GLY A 1 146 ? 29.413 20.492 -16.610 1.00 44.00 146 GLY A O 1
ATOM 1052 N N . ILE A 1 147 ? 30.465 20.347 -14.631 1.00 39.97 147 ILE A N 1
ATOM 1053 C CA . ILE A 1 147 ? 29.342 20.489 -13.700 1.00 39.97 147 ILE A CA 1
ATOM 1054 C C . ILE A 1 147 ? 28.863 21.950 -13.629 1.00 39.97 147 ILE A C 1
ATOM 1056 O O . ILE A 1 147 ? 29.706 22.835 -13.482 1.00 39.97 147 ILE A O 1
ATOM 1060 N N . ALA A 1 148 ? 27.543 22.168 -13.650 1.00 49.31 148 ALA A N 1
ATOM 1061 C CA . ALA A 1 148 ? 26.771 23.073 -12.781 1.00 49.31 148 ALA A CA 1
ATOM 1062 C C . ALA A 1 148 ? 25.272 22.822 -13.009 1.00 49.31 148 ALA A C 1
ATOM 1064 O O . ALA A 1 148 ? 24.849 22.873 -14.185 1.00 49.31 148 ALA A O 1
#

Radius of gyration: 31.31 Å; Cα contacts (8 Å, |Δi|>4): 76; chains: 1; bounding box: 70×61×90 Å

InterPro domains:
  IPR027409 GroEL-like apical domain superfamily [G3DSA:3.50.7.10] (2-119)
  IPR027409 GroEL-like apical domain superfamily [SSF52029] (11-102)